Protein AF-O33875-F1 (afdb_monomer_lite)

Sequence (90 aa):
CQGGDNASDVFPKPRAAGWNGYWIDAASSLRMKDDAVIILDPVNLNVIKDALVNGTKNFIGGNCTVSLMLMALDGLFRENLVDWMTAMTY

Foldseek 3Di:
DPEQVCCVVPVVVVVVVVDLAAAEEAYPNCPPPPLEHADQCVQPVVVVVVSVVVSRRHYYHDDPVVSVCCVVCSVCVVVVNDPDDDDDDD

InterPro domains:
  IPR000534 Semialdehyde dehydrogenase, NAD-binding [PF01118] (1-51)
  IPR036291 NAD(P)-binding domain superfamily [SSF51735] (1-76)

pLDDT: mean 95.11, std 5.61, range [74.62, 98.62]

Organism: Burkholderia pseudomallei (NCBI:txid28450)

Radius of gyration: 15.08 Å; chains: 1; bounding box: 35×25×39 Å

Secondary structure (DSSP, 8-state):
---HHHHHHHSHHHHHTT--S-EEE-SGGGTT-TTEEEE-HHHHHHHHHHHHHTT--EEEEPPHHHHHHHHHHHHHHHTT--S-------

Structure (mmCIF, N/CA/C/O backbone):
data_AF-O33875-F1
#
_entry.id   AF-O33875-F1
#
loop_
_atom_site.group_PDB
_atom_site.id
_atom_site.type_symbol
_atom_site.label_atom_id
_atom_site.label_alt_id
_atom_site.label_comp_id
_atom_site.label_asym_id
_atom_site.label_entity_id
_atom_site.label_seq_id
_atom_site.pdbx_PDB_ins_code
_atom_site.Cartn_x
_atom_site.Cartn_y
_atom_site.Cartn_z
_atom_site.occupancy
_atom_site.B_iso_or_equiv
_atom_site.auth_seq_id
_atom_site.auth_comp_id
_atom_site.auth_asym_id
_atom_site.auth_atom_id
_atom_site.pdbx_PDB_model_num
ATOM 1 N N . CYS A 1 1 ? 15.561 -3.885 -1.403 1.00 80.62 1 CYS A N 1
ATOM 2 C CA . CYS A 1 1 ? 16.105 -3.247 -0.175 1.00 80.62 1 CYS A CA 1
ATOM 3 C C . CYS A 1 1 ? 17.405 -2.458 -0.382 1.00 80.62 1 CYS A C 1
ATOM 5 O O . CYS A 1 1 ? 17.973 -2.018 0.606 1.00 80.62 1 CYS A O 1
ATOM 7 N N . GLN A 1 2 ? 17.873 -2.244 -1.619 1.00 78.56 2 GLN A N 1
ATOM 8 C CA . GLN A 1 2 ? 19.105 -1.482 -1.869 1.00 78.56 2 GLN A CA 1
ATOM 9 C C . GLN A 1 2 ? 18.903 0.042 -1.730 1.00 78.56 2 GLN A C 1
ATOM 11 O O . GLN A 1 2 ? 19.858 0.760 -1.465 1.00 78.56 2 GLN A O 1
ATOM 16 N N . GLY A 1 3 ? 17.666 0.532 -1.895 1.00 80.25 3 GLY A N 1
ATOM 17 C CA . GLY A 1 3 ? 17.316 1.953 -1.793 1.00 80.25 3 GLY A CA 1
ATOM 18 C C . GLY A 1 3 ? 16.697 2.516 -3.075 1.00 80.25 3 GLY A C 1
ATOM 19 O O . GLY A 1 3 ? 16.654 1.844 -4.107 1.00 80.25 3 GLY A O 1
ATOM 20 N N . GLY A 1 4 ? 16.194 3.751 -2.991 1.00 74.62 4 GLY A N 1
ATOM 21 C CA . GLY A 1 4 ? 15.447 4.412 -4.068 1.00 74.62 4 GLY A CA 1
ATOM 22 C C . GLY A 1 4 ? 16.272 4.735 -5.309 1.00 74.62 4 GLY A C 1
ATOM 23 O O . GLY A 1 4 ? 15.779 4.527 -6.415 1.00 74.62 4 GLY A O 1
ATOM 24 N N . ASP A 1 5 ? 17.524 5.160 -5.141 1.00 78.25 5 ASP A N 1
ATOM 25 C CA . ASP A 1 5 ? 18.408 5.499 -6.265 1.00 78.25 5 ASP A CA 1
ATOM 26 C C . ASP A 1 5 ? 18.718 4.267 -7.118 1.00 78.25 5 ASP A C 1
ATOM 28 O O . ASP A 1 5 ? 18.623 4.301 -8.343 1.00 78.25 5 ASP A O 1
ATOM 32 N N . ASN A 1 6 ? 18.985 3.136 -6.458 1.00 81.38 6 ASN A N 1
ATOM 33 C CA . ASN A 1 6 ? 19.178 1.863 -7.138 1.00 81.38 6 ASN A CA 1
ATOM 34 C C . ASN A 1 6 ? 17.902 1.403 -7.850 1.00 81.38 6 ASN A C 1
ATOM 36 O O . ASN A 1 6 ? 17.979 0.910 -8.968 1.00 81.38 6 ASN A O 1
ATOM 40 N N . ALA A 1 7 ? 16.729 1.556 -7.228 1.00 75.31 7 ALA A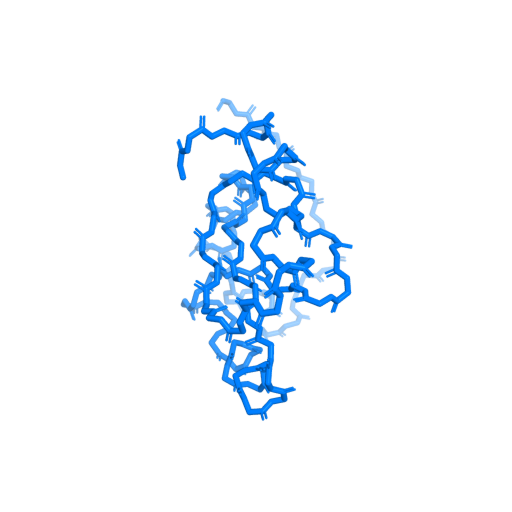 N 1
ATOM 41 C CA . ALA A 1 7 ? 15.469 1.218 -7.884 1.00 75.31 7 ALA A CA 1
ATOM 42 C C . ALA A 1 7 ? 15.269 2.064 -9.152 1.00 75.31 7 ALA A C 1
ATOM 44 O O . ALA A 1 7 ? 14.983 1.513 -10.207 1.00 75.31 7 ALA A O 1
ATOM 45 N N . SER A 1 8 ? 15.496 3.375 -9.081 1.00 82.56 8 SER A N 1
ATOM 46 C CA . SER A 1 8 ? 15.328 4.287 -10.217 1.00 82.56 8 SER A CA 1
ATOM 47 C C . SER A 1 8 ? 16.308 4.017 -11.365 1.00 82.56 8 SER A C 1
ATOM 49 O O . SER A 1 8 ? 15.913 4.132 -12.523 1.00 82.56 8 SER A O 1
ATOM 51 N N . ASP A 1 9 ? 17.554 3.633 -11.071 1.00 84.69 9 ASP A N 1
ATOM 52 C CA . ASP A 1 9 ? 18.553 3.325 -12.106 1.00 84.69 9 ASP A CA 1
ATOM 53 C C . ASP A 1 9 ? 18.423 1.894 -12.658 1.00 84.69 9 ASP A C 1
ATOM 55 O O . ASP A 1 9 ? 18.559 1.659 -13.862 1.00 84.69 9 ASP A O 1
ATOM 59 N N . VAL A 1 10 ? 18.156 0.913 -11.795 1.00 90.00 10 VAL A N 1
ATOM 60 C CA . VAL A 1 10 ? 18.203 -0.504 -12.173 1.00 90.00 10 VAL A CA 1
ATOM 61 C C . VAL A 1 10 ? 16.860 -1.011 -12.669 1.00 90.00 10 VAL A C 1
ATOM 63 O O . VAL A 1 10 ? 16.869 -1.779 -13.618 1.00 90.00 10 VAL A O 1
ATOM 66 N N . PHE A 1 11 ? 15.719 -0.598 -12.106 1.00 90.44 11 PHE A N 1
ATOM 67 C CA . PHE A 1 11 ? 14.397 -1.120 -12.497 1.00 90.44 11 PHE A CA 1
ATOM 68 C C . PHE A 1 11 ? 14.045 -0.923 -13.985 1.00 90.44 11 PHE A C 1
ATOM 70 O O . PHE A 1 11 ? 13.536 -1.871 -14.594 1.00 90.44 11 PHE A O 1
ATOM 77 N N . PRO A 1 12 ? 14.317 0.238 -14.620 1.00 91.50 12 PRO A N 1
ATOM 78 C CA . PRO A 1 12 ? 13.919 0.450 -16.011 1.00 91.50 12 PRO A CA 1
ATOM 79 C C . PRO A 1 12 ? 14.672 -0.448 -17.000 1.00 91.50 12 PRO A C 1
ATOM 81 O O . PRO A 1 12 ? 14.109 -0.845 -18.017 1.00 91.50 12 PRO A O 1
ATOM 84 N N . LYS A 1 13 ? 15.930 -0.801 -16.706 1.00 93.44 13 LYS A N 1
ATOM 85 C CA . LYS A 1 13 ? 16.827 -1.546 -17.610 1.00 93.44 13 LYS A CA 1
ATOM 86 C C . LYS A 1 13 ? 16.325 -2.965 -17.950 1.00 93.44 13 LYS A C 1
ATOM 88 O O . LYS A 1 13 ? 16.154 -3.248 -19.135 1.00 93.44 13 LYS A O 1
ATOM 93 N N . PRO A 1 14 ? 16.038 -3.865 -16.985 1.00 91.25 14 PRO A N 1
ATOM 94 C CA . PRO A 1 14 ? 15.517 -5.194 -17.278 1.00 91.25 14 PRO A CA 1
ATOM 95 C C . PRO A 1 14 ? 14.110 -5.122 -17.878 1.00 91.25 14 PRO A C 1
ATOM 97 O O . PRO A 1 14 ? 13.807 -5.898 -18.779 1.00 91.25 14 PRO A O 1
ATOM 100 N N . ARG A 1 15 ? 13.268 -4.169 -17.450 1.00 93.31 15 ARG A N 1
ATOM 101 C CA . ARG A 1 15 ? 11.937 -3.961 -18.043 1.00 93.31 15 ARG A CA 1
ATOM 102 C C . ARG A 1 15 ? 12.031 -3.587 -19.524 1.00 93.31 15 ARG A C 1
ATOM 104 O O . ARG A 1 15 ? 11.362 -4.211 -20.342 1.00 93.31 15 ARG A O 1
ATOM 111 N N . ALA A 1 16 ? 12.916 -2.656 -19.884 1.00 93.25 16 ALA A N 1
ATOM 112 C CA . ALA A 1 16 ? 13.189 -2.289 -21.275 1.00 93.25 16 ALA A CA 1
ATOM 113 C C . ALA A 1 16 ? 13.790 -3.448 -22.092 1.00 93.25 16 ALA A C 1
ATOM 115 O O . ALA A 1 16 ? 13.529 -3.557 -23.286 1.00 93.25 16 ALA A O 1
ATOM 116 N N . ALA A 1 17 ? 14.541 -4.347 -21.448 1.00 95.75 17 ALA A N 1
ATOM 117 C CA . ALA A 1 17 ? 15.060 -5.573 -22.055 1.00 95.75 17 ALA A CA 1
ATOM 118 C C . ALA A 1 17 ? 14.013 -6.706 -22.177 1.00 95.75 17 ALA A C 1
ATOM 120 O O . ALA A 1 17 ? 14.358 -7.819 -22.568 1.00 95.75 17 ALA A O 1
ATOM 121 N N . GLY A 1 18 ? 12.744 -6.451 -21.834 1.00 94.50 18 GLY A N 1
ATOM 122 C CA . GLY A 1 18 ? 11.652 -7.423 -21.948 1.00 94.50 18 GLY A CA 1
ATOM 123 C C . GLY A 1 18 ? 11.523 -8.389 -20.767 1.00 94.50 18 GLY A C 1
ATOM 124 O O . GLY A 1 18 ? 10.773 -9.363 -20.847 1.00 94.50 18 GLY A O 1
ATOM 125 N N . TRP A 1 19 ? 12.225 -8.153 -19.655 1.00 96.88 19 TRP A N 1
ATOM 126 C CA . TRP A 1 19 ? 12.071 -8.982 -18.462 1.00 96.88 19 TRP A CA 1
ATOM 127 C C . TRP A 1 19 ? 10.674 -8.806 -17.853 1.00 96.88 19 TRP A C 1
ATOM 129 O O . TRP A 1 19 ? 10.305 -7.723 -17.392 1.00 96.88 19 TRP A O 1
ATOM 139 N N . ASN A 1 20 ? 9.920 -9.904 -17.790 1.00 94.88 20 ASN A N 1
ATOM 140 C CA . ASN A 1 20 ? 8.533 -9.939 -17.315 1.00 94.88 20 ASN A CA 1
ATOM 141 C C . ASN A 1 20 ? 8.367 -10.679 -15.967 1.00 94.88 20 ASN A C 1
ATOM 143 O O . ASN A 1 20 ? 7.325 -11.265 -15.676 1.00 94.88 20 ASN A O 1
ATOM 147 N N . GLY A 1 21 ? 9.425 -10.717 -15.150 1.00 96.81 21 GLY A N 1
ATOM 148 C CA . GLY A 1 21 ? 9.382 -11.326 -13.817 1.00 96.81 21 GLY A CA 1
ATOM 149 C C . GLY A 1 21 ? 8.807 -10.399 -12.741 1.00 96.81 21 GLY A C 1
ATOM 150 O O . GLY A 1 21 ? 8.556 -9.216 -12.983 1.00 96.81 21 GLY A O 1
ATOM 151 N N . TYR A 1 22 ? 8.619 -10.942 -11.537 1.00 97.88 22 TYR A N 1
ATOM 152 C CA . TYR A 1 22 ? 8.136 -10.192 -10.376 1.00 97.88 22 TYR A CA 1
ATOM 153 C C . TYR A 1 22 ? 9.235 -9.318 -9.771 1.00 97.88 22 TYR A C 1
ATOM 155 O O . TYR A 1 22 ? 10.320 -9.807 -9.463 1.00 97.88 22 TYR A O 1
ATOM 163 N N . TRP A 1 23 ? 8.932 -8.040 -9.564 1.00 97.69 23 TRP A N 1
ATOM 164 C CA . TRP A 1 23 ? 9.773 -7.083 -8.859 1.00 97.69 23 TRP A CA 1
ATOM 165 C C . TRP A 1 23 ? 9.165 -6.785 -7.492 1.00 97.69 23 TRP A C 1
ATOM 167 O O . TRP A 1 23 ? 8.051 -6.266 -7.412 1.00 97.69 23 TRP A O 1
ATOM 177 N N . ILE A 1 24 ? 9.900 -7.111 -6.430 1.00 97.69 24 ILE A N 1
ATOM 178 C CA . ILE A 1 24 ? 9.500 -6.834 -5.050 1.00 97.69 24 ILE A CA 1
ATOM 179 C C . ILE A 1 24 ? 10.509 -5.864 -4.452 1.00 97.69 24 ILE A C 1
ATOM 181 O O . ILE A 1 24 ? 11.708 -6.153 -4.439 1.00 97.69 24 ILE A O 1
ATOM 185 N N . ASP A 1 25 ? 10.042 -4.719 -3.959 1.00 96.12 25 ASP A N 1
ATOM 186 C CA . ASP A 1 25 ? 10.935 -3.671 -3.461 1.00 96.12 25 ASP A CA 1
ATOM 187 C C . ASP A 1 25 ? 10.445 -3.029 -2.168 1.00 96.12 25 ASP A C 1
ATOM 189 O O . ASP A 1 25 ? 9.252 -2.906 -1.924 1.00 96.12 25 ASP A O 1
ATOM 193 N N . ALA A 1 26 ? 11.390 -2.575 -1.353 1.00 95.56 26 ALA A N 1
ATOM 194 C CA . ALA A 1 26 ? 11.136 -1.778 -0.157 1.00 95.56 26 ALA A CA 1
ATOM 195 C C . ALA A 1 26 ? 11.264 -0.266 -0.427 1.00 95.56 26 ALA A C 1
ATOM 197 O O . ALA A 1 26 ? 10.820 0.549 0.385 1.00 95.56 26 ALA A O 1
ATOM 198 N N . ALA A 1 27 ? 11.895 0.121 -1.541 1.00 94.50 27 ALA A N 1
ATOM 199 C CA . ALA A 1 27 ? 12.072 1.518 -1.911 1.00 94.50 27 ALA A CA 1
ATOM 200 C C . ALA A 1 27 ? 10.740 2.201 -2.268 1.00 94.50 27 ALA A C 1
ATOM 202 O O . ALA A 1 27 ? 9.811 1.583 -2.781 1.00 94.50 27 ALA A O 1
ATOM 203 N N . SER A 1 28 ? 10.656 3.512 -2.037 1.00 93.56 28 SER A N 1
ATOM 204 C CA . SER A 1 28 ? 9.451 4.299 -2.320 1.00 93.56 28 SER A CA 1
ATOM 205 C C . SER A 1 28 ? 9.225 4.596 -3.804 1.00 93.56 28 SER A C 1
ATOM 207 O O . SER A 1 28 ? 8.106 4.951 -4.172 1.00 93.56 28 SER A O 1
ATOM 209 N N . SER A 1 29 ? 10.256 4.451 -4.644 1.00 93.88 29 SER A N 1
ATOM 210 C CA . SER A 1 29 ? 10.307 4.967 -6.021 1.00 93.88 29 SER A CA 1
ATOM 211 C C . SER A 1 29 ? 9.154 4.507 -6.917 1.00 93.88 29 SER A C 1
ATOM 213 O O . SER A 1 29 ? 8.748 5.238 -7.816 1.00 93.88 29 SER A O 1
ATOM 215 N N . LEU A 1 30 ? 8.615 3.309 -6.675 1.00 94.75 30 LEU A N 1
ATOM 216 C CA . LEU A 1 30 ? 7.581 2.697 -7.515 1.00 94.75 30 LEU A CA 1
ATOM 217 C C . LEU A 1 30 ? 6.189 2.667 -6.865 1.00 94.75 30 LEU A C 1
ATOM 219 O O . LEU A 1 30 ? 5.251 2.196 -7.494 1.00 94.75 30 LEU A O 1
ATOM 223 N N . ARG A 1 31 ? 6.021 3.175 -5.633 1.00 97.31 31 ARG A N 1
ATOM 224 C CA . ARG A 1 31 ? 4.766 3.031 -4.860 1.00 97.31 31 ARG A CA 1
ATOM 225 C C . ARG A 1 31 ? 3.525 3.579 -5.564 1.00 97.31 31 ARG A C 1
ATOM 227 O O . ARG A 1 31 ? 2.450 3.029 -5.388 1.00 97.31 31 ARG A O 1
ATOM 234 N N . MET A 1 32 ? 3.690 4.666 -6.315 1.00 96.50 32 MET A N 1
ATOM 235 C CA . MET A 1 32 ? 2.591 5.395 -6.960 1.00 96.50 32 MET A CA 1
ATOM 236 C C . MET A 1 32 ? 2.518 5.146 -8.471 1.00 96.50 32 MET A C 1
ATOM 238 O O . MET A 1 32 ? 1.911 5.934 -9.188 1.00 96.50 32 MET A O 1
ATOM 242 N N . LYS A 1 33 ? 3.205 4.119 -8.983 1.00 96.12 33 LYS A N 1
ATOM 243 C CA . LYS A 1 33 ? 3.111 3.743 -10.396 1.00 96.12 33 LYS A CA 1
ATOM 244 C C . LYS A 1 33 ? 1.843 2.924 -10.629 1.00 96.12 33 LYS A C 1
ATOM 246 O O . LYS A 1 33 ? 1.537 2.049 -9.828 1.00 96.12 33 LYS A O 1
ATOM 251 N N . ASP A 1 34 ? 1.152 3.181 -11.740 1.00 95.81 34 ASP A N 1
ATOM 252 C CA . ASP A 1 34 ? -0.108 2.501 -12.087 1.00 95.81 34 ASP A CA 1
ATOM 253 C C . ASP A 1 34 ? 0.060 0.983 -12.269 1.00 95.81 34 ASP A C 1
ATOM 255 O O . ASP A 1 34 ? -0.874 0.215 -12.058 1.00 95.81 34 ASP A O 1
ATOM 259 N N . ASP A 1 35 ? 1.262 0.534 -12.640 1.00 95.44 35 ASP A N 1
ATOM 260 C CA . ASP A 1 35 ? 1.620 -0.874 -12.812 1.00 95.44 35 ASP A CA 1
ATOM 261 C C . ASP A 1 35 ? 2.208 -1.508 -11.536 1.00 95.44 35 ASP A C 1
ATOM 263 O O . ASP A 1 35 ? 2.857 -2.559 -11.603 1.00 95.44 35 ASP A O 1
ATOM 267 N N . ALA A 1 36 ? 2.010 -0.881 -10.374 1.00 97.62 36 ALA A N 1
ATOM 268 C CA . ALA A 1 36 ? 2.508 -1.347 -9.088 1.00 97.62 36 ALA A CA 1
ATOM 269 C C . ALA A 1 36 ? 1.418 -1.412 -8.015 1.00 97.62 36 ALA A C 1
ATOM 271 O O . ALA A 1 36 ? 0.452 -0.656 -8.015 1.00 97.62 36 ALA A O 1
ATOM 272 N N . VAL A 1 37 ? 1.605 -2.322 -7.058 1.00 98.44 37 VAL A N 1
ATOM 273 C CA . VAL A 1 37 ? 0.729 -2.473 -5.891 1.00 98.44 37 VAL A CA 1
ATOM 274 C C . VAL A 1 37 ? 1.534 -2.314 -4.615 1.00 98.44 37 VAL A C 1
ATOM 276 O O . VAL A 1 37 ? 2.578 -2.946 -4.448 1.00 98.44 37 VAL A O 1
ATOM 279 N N . ILE A 1 38 ? 1.024 -1.497 -3.691 1.00 98.62 38 ILE A N 1
ATOM 280 C CA . ILE A 1 38 ? 1.559 -1.427 -2.332 1.00 98.62 38 ILE A CA 1
ATOM 281 C C . ILE A 1 38 ? 1.119 -2.676 -1.564 1.00 98.62 38 ILE A C 1
ATOM 283 O O . ILE A 1 38 ? -0.076 -2.956 -1.470 1.00 98.62 38 ILE A O 1
ATOM 287 N N . ILE A 1 39 ? 2.074 -3.422 -1.009 1.00 98.50 39 ILE A N 1
ATOM 288 C CA . ILE A 1 39 ? 1.802 -4.678 -0.298 1.00 98.50 39 ILE A CA 1
ATOM 289 C C . ILE A 1 39 ? 1.784 -4.498 1.223 1.00 98.50 39 ILE A C 1
ATOM 291 O O . ILE A 1 39 ? 2.724 -3.952 1.808 1.00 98.50 39 ILE A O 1
ATOM 295 N N . LEU A 1 40 ? 0.709 -4.986 1.848 1.00 98.44 40 LEU A N 1
ATOM 296 C CA . LEU A 1 40 ? 0.555 -5.190 3.288 1.00 98.44 40 LEU A CA 1
ATOM 297 C C . LEU A 1 40 ? -0.485 -6.304 3.497 1.00 98.44 40 LEU A C 1
ATOM 299 O O . LEU A 1 40 ? -1.644 -6.042 3.806 1.00 98.44 40 LEU A O 1
ATOM 303 N N . ASP A 1 41 ? -0.097 -7.555 3.251 1.00 98.25 41 ASP A N 1
ATOM 304 C CA . ASP A 1 41 ? -1.034 -8.666 3.050 1.00 98.25 41 ASP A CA 1
ATOM 305 C C . ASP A 1 41 ? -2.036 -8.928 4.191 1.00 98.25 41 ASP A C 1
ATOM 307 O O . ASP A 1 4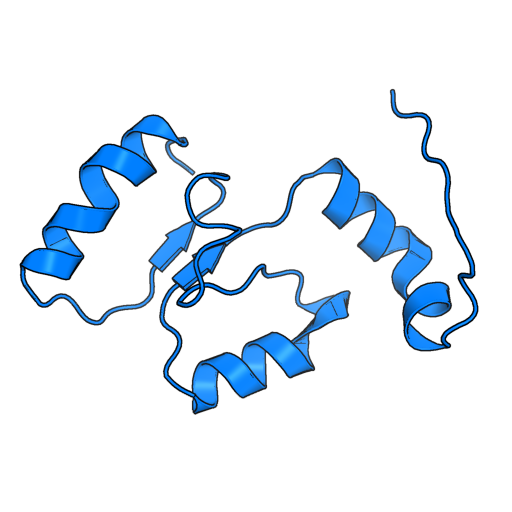1 ? -3.180 -9.237 3.858 1.00 98.25 41 ASP A O 1
ATOM 311 N N . PRO A 1 42 ? -1.744 -8.722 5.494 1.00 97.81 42 PRO A N 1
ATOM 312 C CA . PRO A 1 42 ? -2.771 -8.869 6.529 1.00 97.81 42 PRO A CA 1
ATOM 313 C C . PRO A 1 42 ? -3.926 -7.862 6.397 1.00 97.81 42 PRO A C 1
ATOM 315 O O . PRO A 1 42 ? -4.996 -8.099 6.946 1.00 97.81 42 PRO A O 1
ATOM 318 N N . VAL A 1 43 ? -3.702 -6.766 5.665 1.00 98.12 43 VAL A N 1
ATOM 319 C CA . VAL A 1 43 ? -4.629 -5.644 5.460 1.00 98.12 43 VAL A CA 1
ATOM 320 C C . VAL A 1 43 ? -5.266 -5.690 4.069 1.00 98.12 43 VAL A C 1
ATOM 322 O O . VAL A 1 43 ? -6.467 -5.487 3.930 1.00 98.12 43 VAL A O 1
ATOM 325 N N . ASN 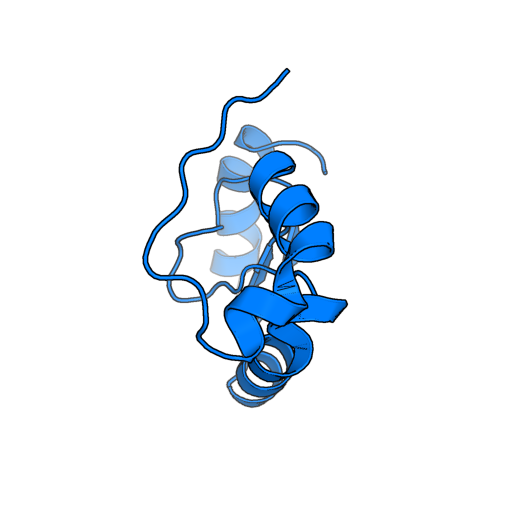A 1 44 ? -4.487 -5.970 3.016 1.00 98.12 44 ASN A N 1
ATOM 326 C CA . ASN A 1 44 ? -4.950 -5.839 1.629 1.00 98.12 44 ASN A CA 1
ATOM 327 C C . ASN A 1 44 ? -4.735 -7.081 0.743 1.00 98.12 44 ASN A C 1
ATOM 329 O O . ASN A 1 44 ? -4.569 -6.953 -0.474 1.00 98.12 44 ASN A O 1
ATOM 333 N N . LEU A 1 45 ? -4.765 -8.297 1.308 1.00 98.44 45 LEU A N 1
ATOM 334 C CA . LEU A 1 45 ? -4.583 -9.546 0.545 1.00 98.44 45 LEU A CA 1
ATOM 335 C C . LEU A 1 45 ? -5.511 -9.669 -0.674 1.00 98.44 45 LEU A C 1
ATOM 337 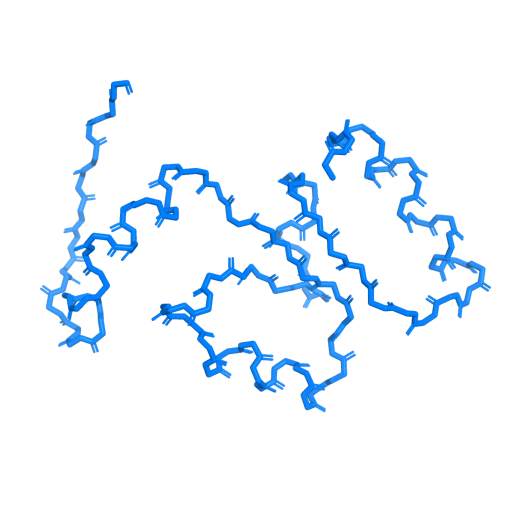O O . LEU A 1 45 ? -5.098 -10.209 -1.700 1.00 98.44 45 LEU A O 1
ATOM 341 N N . ASN A 1 46 ? -6.754 -9.195 -0.575 1.00 97.94 46 ASN A N 1
ATOM 342 C CA . ASN A 1 46 ? -7.697 -9.169 -1.696 1.00 97.94 46 ASN A CA 1
ATOM 343 C C . ASN A 1 46 ? -7.140 -8.358 -2.877 1.00 97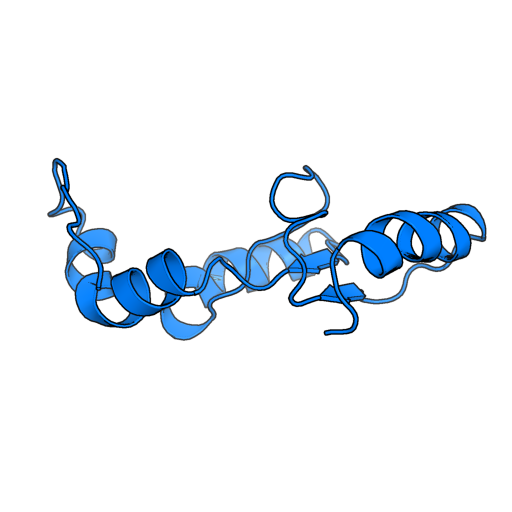.94 46 ASN A C 1
ATOM 345 O O . ASN A 1 46 ? -7.069 -8.880 -3.985 1.00 97.94 46 ASN A O 1
ATOM 349 N N . VAL A 1 47 ? -6.623 -7.153 -2.619 1.00 98.12 47 VAL A N 1
ATOM 350 C CA . VAL A 1 47 ? -6.012 -6.284 -3.640 1.00 98.12 47 VAL A CA 1
ATOM 351 C C . VAL A 1 47 ? -4.800 -6.957 -4.286 1.00 98.12 47 VAL A C 1
ATOM 353 O O . VAL A 1 47 ? -4.638 -6.917 -5.505 1.00 98.12 47 VAL A O 1
ATOM 356 N N . ILE A 1 48 ? -3.956 -7.619 -3.487 1.00 98.56 48 ILE A N 1
ATOM 357 C CA . ILE A 1 48 ? -2.771 -8.332 -3.989 1.00 98.56 48 ILE A CA 1
ATOM 358 C C . ILE A 1 48 ? -3.182 -9.496 -4.901 1.00 98.56 48 ILE A C 1
ATOM 360 O O . ILE A 1 48 ? -2.596 -9.678 -5.969 1.00 98.56 48 ILE A O 1
ATOM 364 N N . LYS A 1 49 ? -4.188 -10.283 -4.503 1.00 98.56 49 LYS A N 1
ATOM 365 C CA . LYS A 1 49 ? -4.694 -11.407 -5.304 1.00 98.56 49 LYS A CA 1
ATOM 366 C C . LYS A 1 49 ? -5.307 -10.938 -6.620 1.00 98.56 49 LYS A C 1
ATOM 368 O O . LYS A 1 49 ? -4.986 -11.515 -7.658 1.00 98.56 49 LYS A O 1
ATOM 373 N N . ASP A 1 50 ? -6.112 -9.881 -6.591 1.00 98.50 50 ASP A N 1
ATOM 374 C CA . ASP A 1 50 ? -6.716 -9.312 -7.799 1.00 98.50 50 ASP A CA 1
ATOM 375 C C . ASP A 1 50 ? -5.635 -8.798 -8.760 1.00 98.50 50 ASP A C 1
ATOM 377 O O . ASP A 1 50 ? -5.671 -9.069 -9.960 1.00 98.50 50 ASP A O 1
ATOM 381 N N . ALA A 1 51 ? -4.601 -8.141 -8.233 1.00 98.19 51 ALA A N 1
ATOM 382 C CA . ALA A 1 51 ? -3.468 -7.674 -9.022 1.00 98.19 51 ALA A CA 1
ATOM 383 C C . ALA A 1 51 ? -2.653 -8.819 -9.645 1.00 98.19 51 ALA A C 1
ATOM 385 O O . ALA A 1 51 ? -2.228 -8.717 -10.796 1.00 98.19 51 ALA A O 1
ATOM 386 N N . LEU A 1 52 ? -2.462 -9.927 -8.922 1.00 98.12 52 LEU A N 1
ATOM 387 C CA . LEU A 1 52 ? -1.809 -11.122 -9.465 1.00 98.12 52 LEU A CA 1
ATOM 388 C C . LEU A 1 52 ? -2.591 -11.703 -10.651 1.00 98.12 52 LEU A C 1
ATOM 390 O O . LEU A 1 52 ? -1.978 -12.061 -11.659 1.00 98.12 52 LEU A O 1
ATOM 394 N N . VAL A 1 53 ? -3.923 -11.762 -10.552 1.00 98.19 53 VAL A N 1
ATOM 395 C CA . VAL A 1 53 ? -4.803 -12.212 -11.645 1.00 98.19 53 VAL A CA 1
ATOM 396 C C . VAL A 1 53 ? -4.744 -11.246 -12.831 1.00 98.19 53 VAL A C 1
ATOM 398 O O . VAL A 1 53 ? -4.640 -11.689 -13.973 1.00 98.19 53 VAL A O 1
ATOM 401 N N . ASN A 1 54 ? -4.711 -9.939 -12.565 1.00 97.31 54 ASN A N 1
ATOM 402 C CA . ASN A 1 54 ? -4.600 -8.891 -13.584 1.00 97.31 54 ASN A CA 1
ATOM 403 C C . ASN A 1 54 ? -3.189 -8.761 -14.189 1.00 97.31 54 ASN A C 1
ATOM 405 O O . ASN A 1 54 ? -2.955 -7.915 -15.051 1.00 97.31 54 ASN A O 1
ATOM 409 N N . GLY A 1 55 ? -2.243 -9.605 -13.770 1.00 97.44 55 GLY A N 1
ATOM 410 C CA . GLY A 1 55 ? -0.907 -9.680 -14.352 1.00 97.44 55 GLY A CA 1
ATOM 411 C C . GLY A 1 55 ? 0.098 -8.674 -13.795 1.00 97.44 55 GLY A C 1
ATOM 412 O O . GLY A 1 55 ? 1.211 -8.615 -14.319 1.00 97.44 55 GLY A O 1
ATOM 413 N N . THR A 1 56 ? -0.230 -7.938 -12.729 1.00 98.06 56 THR A N 1
ATOM 414 C CA . THR A 1 56 ? 0.700 -7.014 -12.067 1.00 98.06 56 THR A CA 1
ATOM 415 C C . THR A 1 56 ? 1.965 -7.744 -11.629 1.00 98.06 56 THR A C 1
ATOM 417 O O . THR A 1 56 ? 1.919 -8.824 -11.032 1.00 98.06 56 THR A O 1
ATOM 420 N N . LYS A 1 57 ? 3.123 -7.142 -11.923 1.00 98.25 57 LYS A N 1
ATOM 421 C CA . LYS A 1 57 ? 4.441 -7.707 -11.603 1.00 98.25 57 LYS A CA 1
ATOM 422 C C . LYS A 1 57 ? 5.259 -6.875 -10.625 1.00 98.25 57 LYS A C 1
ATOM 424 O O . LYS A 1 57 ? 6.328 -7.338 -10.240 1.00 98.25 57 LYS A O 1
ATOM 429 N N . ASN A 1 58 ? 4.796 -5.696 -10.216 1.00 98.06 58 ASN A N 1
ATOM 430 C CA . ASN A 1 58 ? 5.528 -4.825 -9.299 1.00 98.06 58 ASN A CA 1
ATOM 431 C C . ASN A 1 58 ? 4.790 -4.738 -7.955 1.00 98.06 58 ASN A C 1
ATOM 433 O O . ASN A 1 58 ? 3.655 -4.268 -7.892 1.00 98.06 58 ASN A O 1
ATOM 437 N N . PHE A 1 59 ? 5.439 -5.188 -6.883 1.00 98.44 59 PHE A N 1
ATOM 438 C CA . PHE A 1 59 ? 4.871 -5.260 -5.536 1.00 98.44 59 PHE A CA 1
ATOM 439 C C . PHE A 1 59 ? 5.790 -4.540 -4.551 1.00 98.44 59 PHE A C 1
ATOM 441 O O . PHE A 1 59 ? 6.926 -4.954 -4.325 1.00 98.44 59 PHE A O 1
ATOM 448 N N . ILE A 1 60 ? 5.327 -3.427 -3.994 1.00 98.38 60 ILE A N 1
ATOM 449 C CA . ILE A 1 60 ? 6.188 -2.457 -3.314 1.00 98.38 60 ILE A CA 1
ATOM 450 C C . ILE A 1 60 ? 5.766 -2.321 -1.855 1.00 98.38 60 ILE A C 1
ATOM 452 O O . ILE A 1 60 ? 4.598 -2.109 -1.550 1.00 98.38 60 ILE A O 1
ATOM 456 N N . GLY A 1 61 ? 6.709 -2.420 -0.927 1.00 98.00 61 GLY A N 1
ATOM 457 C CA . GLY A 1 61 ? 6.443 -2.206 0.489 1.00 98.00 61 GLY A CA 1
ATOM 458 C C . GLY A 1 61 ? 5.948 -0.783 0.766 1.00 98.00 61 GLY A C 1
ATOM 459 O O . GLY A 1 61 ? 6.473 0.202 0.226 1.00 98.00 61 GLY A O 1
ATOM 460 N N . GLY A 1 62 ? 4.945 -0.673 1.639 1.00 97.25 62 GLY A N 1
ATOM 461 C CA . GLY A 1 62 ? 4.433 0.605 2.134 1.00 97.25 62 GLY A CA 1
ATOM 462 C C . GLY A 1 62 ? 5.473 1.419 2.915 1.00 97.25 62 GLY A C 1
ATOM 463 O O . GLY A 1 62 ? 6.584 0.967 3.199 1.00 97.25 62 GLY A O 1
ATOM 464 N N . ASN A 1 63 ? 5.124 2.661 3.254 1.00 97.50 63 ASN A N 1
ATOM 465 C CA . ASN A 1 63 ? 5.906 3.438 4.217 1.00 97.50 63 ASN A CA 1
ATOM 466 C C . ASN A 1 63 ? 5.769 2.815 5.619 1.00 97.50 63 ASN A C 1
ATOM 468 O O . ASN A 1 63 ? 4.681 2.381 5.978 1.00 97.50 63 ASN A O 1
ATOM 472 N N . CYS A 1 64 ? 6.842 2.806 6.417 1.00 96.38 64 CYS A N 1
ATOM 473 C CA . CYS A 1 64 ? 6.831 2.211 7.754 1.00 96.38 64 CYS A CA 1
ATOM 474 C C . CYS A 1 64 ? 5.730 2.771 8.669 1.00 96.38 64 CYS A C 1
ATOM 476 O O . CYS A 1 64 ? 5.055 1.982 9.322 1.00 96.38 64 CYS A O 1
ATOM 478 N N . THR A 1 65 ? 5.493 4.085 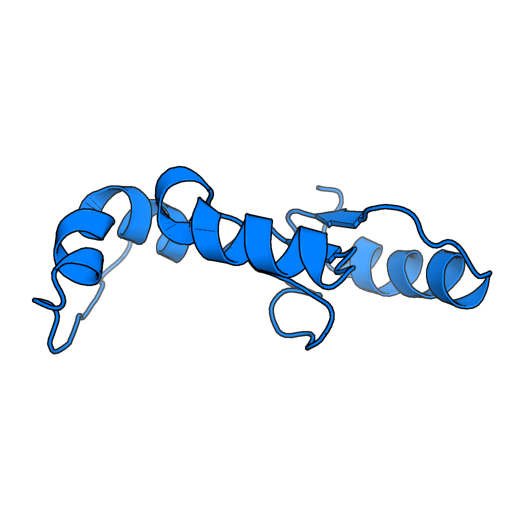8.699 1.00 97.31 65 THR A N 1
ATOM 479 C CA . THR A 1 65 ? 4.476 4.677 9.584 1.00 97.31 65 THR A CA 1
ATOM 480 C C . THR A 1 65 ? 3.066 4.293 9.150 1.00 97.31 65 THR A C 1
ATOM 482 O O . THR A 1 65 ? 2.242 3.941 9.988 1.00 97.31 65 THR A O 1
ATOM 485 N N . VAL A 1 66 ? 2.806 4.273 7.840 1.00 97.75 66 VAL A N 1
ATOM 486 C CA . VAL A 1 66 ? 1.517 3.849 7.273 1.00 97.75 66 VAL A CA 1
ATOM 487 C C . VAL A 1 66 ? 1.281 2.363 7.526 1.00 97.75 66 VAL A C 1
ATOM 489 O O . VAL A 1 66 ? 0.212 1.991 8.000 1.00 97.75 66 VAL A O 1
ATOM 492 N N . SER A 1 67 ? 2.278 1.517 7.256 1.00 97.50 67 SER A N 1
ATOM 493 C CA . SER A 1 67 ? 2.159 0.072 7.456 1.00 97.50 67 SER A CA 1
ATOM 494 C C . SER A 1 67 ? 1.932 -0.277 8.924 1.00 97.50 67 SER A C 1
ATOM 496 O O . SER A 1 67 ? 1.058 -1.082 9.221 1.00 97.50 67 SER A O 1
ATOM 498 N N . LEU A 1 68 ? 2.672 0.342 9.850 1.00 98.31 68 LEU A N 1
ATOM 499 C CA . LEU A 1 68 ? 2.485 0.114 11.286 1.00 98.31 68 LEU A CA 1
ATOM 500 C C . LEU A 1 68 ? 1.119 0.611 11.774 1.00 98.31 68 LEU A C 1
ATOM 502 O O . LEU A 1 68 ? 0.466 -0.081 12.552 1.00 98.31 68 LEU A O 1
ATOM 506 N N . MET A 1 69 ? 0.671 1.773 11.292 1.00 98.50 69 MET A N 1
ATOM 507 C CA . MET A 1 69 ? -0.650 2.314 11.614 1.00 98.50 69 MET A CA 1
ATOM 508 C C . MET A 1 69 ? -1.764 1.373 11.142 1.00 98.50 69 MET A C 1
ATOM 510 O O . MET A 1 69 ? -2.628 1.011 11.938 1.00 98.50 69 MET A O 1
ATOM 514 N N . LEU A 1 70 ? -1.712 0.914 9.889 1.00 98.25 70 LEU A N 1
ATOM 515 C CA . LEU A 1 70 ? -2.718 0.001 9.347 1.00 98.25 70 LEU A CA 1
ATOM 516 C C . LEU A 1 70 ? -2.677 -1.361 10.041 1.00 98.25 70 LEU A C 1
ATOM 518 O O . LEU A 1 70 ? -3.724 -1.878 10.394 1.00 98.25 70 LEU A O 1
ATOM 522 N N . MET A 1 71 ? -1.500 -1.910 10.348 1.00 97.94 71 MET A N 1
ATOM 523 C CA . MET A 1 71 ? -1.410 -3.158 11.121 1.00 97.94 71 MET A CA 1
ATOM 524 C C . MET A 1 71 ? -2.088 -3.061 12.496 1.00 97.94 71 MET A C 1
ATOM 526 O O . MET A 1 71 ? -2.622 -4.055 12.982 1.00 97.94 71 MET A O 1
ATOM 530 N N . ALA A 1 72 ? -2.069 -1.884 13.128 1.00 97.94 72 ALA A N 1
ATOM 531 C CA . ALA A 1 72 ? -2.708 -1.664 14.423 1.00 97.94 72 ALA A CA 1
ATOM 532 C C . ALA A 1 72 ? -4.210 -1.346 14.315 1.00 97.94 72 ALA A C 1
ATOM 534 O O . ALA A 1 72 ? -4.974 -1.705 15.211 1.00 97.94 72 ALA A O 1
ATOM 535 N N . LEU A 1 73 ? -4.631 -0.651 13.253 1.00 98.12 73 LEU A N 1
ATOM 536 C CA . LEU A 1 73 ? -5.958 -0.032 13.151 1.00 98.12 73 LEU A CA 1
ATOM 537 C C . LEU A 1 73 ? -6.831 -0.578 12.012 1.00 98.12 73 LEU A C 1
ATOM 539 O O . LEU A 1 73 ? -7.951 -0.095 11.848 1.00 98.12 73 LEU A O 1
ATOM 543 N N . ASP A 1 74 ? -6.373 -1.575 11.250 1.00 97.38 74 ASP A N 1
ATOM 544 C CA . ASP A 1 74 ? -7.070 -2.113 10.068 1.00 97.38 74 ASP A CA 1
ATOM 545 C C . ASP A 1 74 ? -8.540 -2.446 10.332 1.00 97.38 74 ASP A C 1
ATOM 547 O O . ASP A 1 74 ? -9.399 -2.103 9.529 1.00 97.38 74 ASP A O 1
ATOM 551 N N . GLY A 1 75 ? -8.864 -3.017 11.496 1.00 97.75 75 GLY A N 1
ATOM 552 C CA . GLY A 1 75 ? -10.250 -3.333 11.846 1.00 97.75 75 GLY A CA 1
ATOM 553 C C . GLY A 1 75 ? -11.196 -2.129 11.747 1.00 97.75 75 GLY A C 1
ATOM 554 O O . GLY A 1 75 ? -12.323 -2.282 11.292 1.00 97.75 75 GLY A O 1
ATOM 555 N N . LEU A 1 76 ? -10.746 -0.920 12.093 1.00 98.44 76 LEU A N 1
ATOM 556 C CA . LEU A 1 76 ? -11.568 0.290 11.970 1.00 98.44 76 LEU A CA 1
ATOM 557 C C . LEU A 1 76 ? -11.754 0.716 10.508 1.00 98.44 76 LEU A C 1
ATOM 559 O O . LEU A 1 76 ? -12.837 1.170 10.138 1.00 98.44 76 LEU A O 1
ATOM 563 N N . PHE A 1 77 ? -10.715 0.566 9.682 1.00 97.62 77 PHE A N 1
ATOM 564 C CA . PHE A 1 77 ? -10.785 0.857 8.248 1.00 97.62 77 PHE A CA 1
ATOM 565 C C . PHE A 1 77 ? -11.679 -0.148 7.526 1.00 97.62 77 PHE A C 1
ATOM 567 O O . PHE A 1 77 ? -12.546 0.250 6.752 1.00 97.62 77 PHE A O 1
ATOM 574 N N . ARG A 1 78 ? -11.519 -1.440 7.822 1.00 96.44 78 ARG A N 1
ATOM 575 C CA . ARG A 1 78 ? -12.294 -2.521 7.211 1.00 96.44 78 ARG A CA 1
ATOM 576 C C . ARG A 1 78 ? -13.790 -2.396 7.483 1.00 96.44 78 ARG A C 1
ATOM 578 O O . ARG A 1 78 ? -14.590 -2.627 6.582 1.00 96.44 78 ARG A O 1
ATOM 585 N N . GLU A 1 79 ? -14.165 -2.002 8.698 1.00 98.19 79 GLU A N 1
ATOM 586 C CA . GLU A 1 79 ? -15.567 -1.787 9.077 1.00 98.19 79 GLU A CA 1
ATOM 587 C C . GLU A 1 79 ? -16.091 -0.384 8.692 1.00 98.19 79 GLU A C 1
ATOM 589 O O . GLU A 1 79 ? -17.212 -0.028 9.046 1.00 98.19 79 GLU A O 1
ATOM 594 N N . ASN A 1 80 ? -15.311 0.415 7.947 1.00 97.56 80 ASN A N 1
ATOM 595 C CA . ASN A 1 80 ? -15.659 1.771 7.495 1.00 97.56 80 ASN A CA 1
ATOM 596 C C . ASN A 1 80 ? -16.051 2.733 8.635 1.00 97.56 80 ASN A C 1
ATOM 598 O O . ASN A 1 80 ? -16.962 3.547 8.491 1.00 97.56 80 ASN A O 1
ATOM 602 N N . LEU A 1 81 ? -15.366 2.640 9.778 1.00 98.56 81 LEU A N 1
ATOM 603 C CA . LEU A 1 81 ? -15.654 3.450 10.971 1.00 98.56 81 LEU A CA 1
ATOM 604 C C . LEU A 1 81 ? -14.771 4.700 11.090 1.00 98.56 81 LEU A C 1
ATOM 606 O O . LEU A 1 81 ? -14.983 5.525 11.979 1.00 98.56 81 LEU A O 1
ATOM 610 N N . VAL A 1 82 ? -13.762 4.834 10.229 1.00 97.69 82 VAL A N 1
ATOM 611 C CA . VAL A 1 82 ? -12.847 5.980 10.218 1.00 97.69 82 VAL A CA 1
ATOM 612 C C . VAL A 1 82 ? -13.406 7.075 9.312 1.00 97.69 82 VAL A C 1
ATOM 614 O O . VAL A 1 82 ? -13.466 6.896 8.101 1.00 97.69 82 VAL A O 1
ATOM 617 N N . ASP A 1 83 ? -13.762 8.219 9.895 1.00 98.19 83 ASP A N 1
ATOM 618 C CA . ASP A 1 83 ? -14.104 9.439 9.147 1.00 98.19 83 ASP A CA 1
ATOM 619 C C . ASP A 1 83 ? -12.829 10.206 8.745 1.00 98.19 83 ASP A C 1
ATOM 621 O O . ASP A 1 83 ? -12.571 10.482 7.575 1.00 98.19 83 ASP A O 1
ATOM 625 N N . TRP A 1 84 ? -11.954 10.468 9.720 1.00 98.25 84 TRP A N 1
ATOM 626 C CA . TRP A 1 84 ? -10.633 11.062 9.516 1.00 98.25 84 TRP A CA 1
ATOM 627 C C . TRP A 1 84 ? -9.664 10.627 10.622 1.00 98.25 84 TRP A C 1
ATOM 629 O O . TRP A 1 84 ? -10.063 10.089 11.655 1.00 98.25 84 TRP A O 1
ATOM 639 N N . MET A 1 85 ? -8.368 10.867 10.415 1.00 97.56 85 MET A N 1
ATOM 640 C CA . MET A 1 85 ? -7.317 10.582 11.394 1.00 97.56 85 MET A CA 1
ATOM 641 C C . MET A 1 85 ? -6.245 11.671 11.356 1.00 97.56 85 MET A C 1
ATOM 643 O O . MET A 1 85 ? -5.871 12.143 10.284 1.00 97.56 85 MET A O 1
ATOM 647 N N . THR A 1 86 ? -5.710 12.036 12.521 1.00 97.56 86 THR A N 1
ATOM 648 C CA . THR A 1 86 ? -4.447 12.777 12.634 1.00 97.56 86 THR A CA 1
ATOM 649 C C . THR A 1 86 ? -3.426 11.891 13.340 1.00 97.56 86 THR A C 1
ATOM 651 O O . THR A 1 86 ? -3.764 11.170 14.277 1.00 97.56 86 THR A O 1
ATOM 654 N N . ALA A 1 87 ? -2.180 11.899 12.867 1.00 96.88 87 ALA A N 1
ATOM 655 C CA . ALA A 1 87 ? -1.114 11.072 13.419 1.00 96.88 87 ALA A CA 1
ATOM 656 C C . ALA A 1 87 ? 0.059 11.956 13.845 1.00 96.88 87 ALA A C 1
ATOM 658 O O . ALA A 1 87 ? 0.638 12.667 13.026 1.00 96.88 87 ALA A O 1
ATOM 659 N N . MET A 1 88 ? 0.408 11.887 15.128 1.00 97.56 88 MET A N 1
ATOM 660 C CA . MET A 1 88 ? 1.632 12.464 15.680 1.00 97.56 88 MET A CA 1
ATOM 661 C C . MET A 1 88 ? 2.615 11.310 15.899 1.00 97.56 88 MET A C 1
ATOM 663 O O . MET A 1 88 ? 2.326 10.402 16.676 1.00 97.56 88 MET A O 1
ATOM 667 N N . THR A 1 89 ? 3.729 11.299 15.166 1.00 96.06 89 THR A N 1
ATOM 668 C CA . THR A 1 89 ? 4.723 10.211 15.192 1.00 96.06 89 THR A CA 1
ATOM 669 C C . THR A 1 89 ? 5.930 10.568 16.055 1.00 96.06 89 THR A C 1
ATOM 671 O O . THR A 1 89 ? 6.206 11.750 16.262 1.00 96.06 89 THR A O 1
ATOM 674 N N . TYR A 1 90 ? 6.677 9.549 16.485 1.00 91.75 90 TYR A N 1
ATOM 675 C CA . TYR A 1 90 ? 7.919 9.672 17.252 1.00 91.75 90 TYR A CA 1
ATOM 676 C C . TYR A 1 90 ? 9.036 8.895 16.560 1.00 91.75 90 TYR A C 1
ATOM 678 O O . TYR A 1 90 ? 8.762 7.742 16.153 1.00 91.75 90 TYR A O 1
#